Protein AF-A0A8K0JYJ4-F1 (afdb_monomer)

Mean predicted aligned error: 15.88 Å

Foldseek 3Di:
DDDPDCVVVVVVVVVVVVVVVVVVVVLVVVVVVLVVCVVVVHDHDPVNVVVVVVVVVVVVVVVVVVVVVVVVVVVVVVVCVV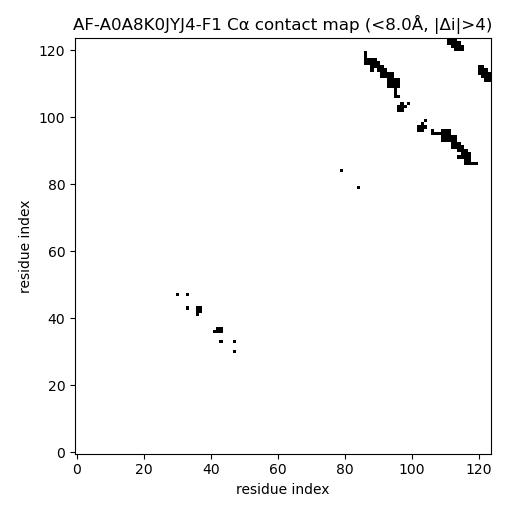DPPPWDWPDKDQDWDDPPPPHDPPTPDSPWMWIDTPVDIDID

Sequence (124 aa):
MPLITLGPEFELAGAVFNLSRYYLNRFKDVYRQATIDLMLGNPVSEDIFSQQERGAAATDEEDAAATAEHVKLLIEDCKKMLISDSDEVLGAWGLIDADPVTGDPEETEMDTILILARDSYYVA

Radius of gyration: 29.16 Å; Cα contacts (8 Å, |Δi|>4): 73; chains: 1; bounding box: 75×18×78 Å

Secondary structure (DSSP, 8-state):
------HHHHHHHHHHHHHHHHHHHHHHHHHHHHHHHHHTT----HHHHHHHHHHHHHHHHHHHHHHHHHHHHHHHHHHHHHS-TT--EEEEEEE----TTTS-TT-----EEEEEESS-EEE-

Solvent-accessible surface area (backbone atoms only — not comparable to full-atom values): 7395 Å² total; per-residue (Å²): 140,88,92,85,78,64,64,68,58,52,53,49,51,51,50,50,51,52,49,54,52,51,51,54,50,51,50,55,51,51,50,55,49,47,52,51,36,48,74,72,68,44,94,66,71,69,70,63,58,59,54,49,57,56,50,51,54,50,50,53,52,50,53,50,51,52,49,52,53,52,53,51,51,53,52,53,53,51,48,53,71,77,37,62,95,86,51,58,75,77,50,74,45,74,38,56,73,77,48,89,85,83,43,56,94,82,63,81,59,67,76,34,38,42,38,36,36,75,91,51,75,48,77,85

Organism: Ladona fulva (NCBI:txid123851)

pLDDT: mean 79.85, std 9.88, range [50.5, 94.06]

Structure (mmCIF, N/CA/C/O backbone):
data_AF-A0A8K0JYJ4-F1
#
_entry.id   AF-A0A8K0JYJ4-F1
#
loop_
_atom_site.group_PDB
_atom_site.id
_atom_site.type_symbol
_atom_site.label_atom_id
_atom_site.label_alt_id
_atom_site.label_comp_id
_atom_site.label_asym_id
_atom_site.label_entity_id
_atom_site.label_seq_id
_atom_site.pdbx_PDB_ins_code
_atom_site.Cartn_x
_atom_site.Cartn_y
_atom_site.Cartn_z
_atom_site.occupancy
_atom_site.B_iso_or_equiv
_atom_site.auth_seq_id
_atom_site.auth_comp_id
_atom_site.auth_asym_id
_atom_site.auth_atom_id
_atom_site.pdbx_PDB_model_num
ATOM 1 N N . MET A 1 1 ? -45.453 1.237 1.623 1.00 56.12 1 MET A N 1
ATOM 2 C CA . MET A 1 1 ? -45.129 1.390 3.059 1.00 56.12 1 MET A CA 1
ATOM 3 C C . MET A 1 1 ? -44.270 0.205 3.447 1.00 56.12 1 MET A C 1
ATOM 5 O O . MET A 1 1 ? -44.804 -0.897 3.402 1.00 56.12 1 MET A O 1
ATOM 9 N N . PRO A 1 2 ? -42.949 0.389 3.620 1.00 50.50 2 PRO A N 1
ATOM 10 C CA . PRO A 1 2 ? -42.414 0.738 4.950 1.00 50.50 2 PRO A CA 1
ATOM 11 C C . PRO A 1 2 ? -41.132 1.614 4.910 1.00 50.50 2 PRO A C 1
ATOM 13 O O . PRO A 1 2 ? -40.250 1.371 4.098 1.00 50.50 2 PRO A O 1
ATOM 16 N N . LEU A 1 3 ? -40.992 2.622 5.784 1.00 52.81 3 LEU A N 1
ATOM 17 C CA . LEU A 1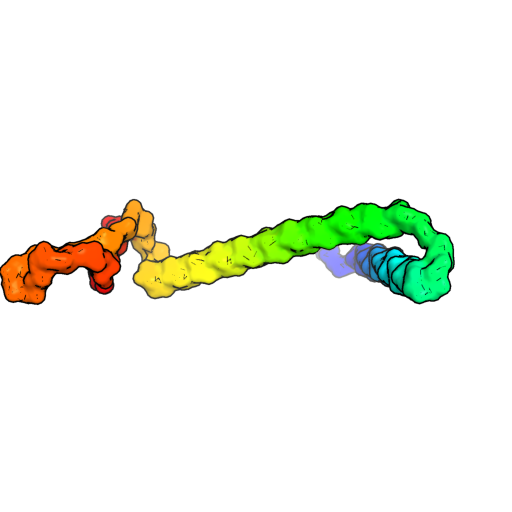 3 ? -39.701 3.321 5.976 1.00 52.81 3 LEU A CA 1
ATOM 18 C C . LEU A 1 3 ? -39.547 3.989 7.359 1.00 52.81 3 LEU A C 1
ATOM 20 O O . LEU A 1 3 ? -38.918 5.036 7.470 1.00 52.81 3 LEU A O 1
ATOM 24 N N . ILE A 1 4 ? -40.157 3.453 8.421 1.00 65.50 4 ILE A N 1
ATOM 25 C CA . ILE A 1 4 ? -40.077 4.083 9.753 1.00 65.50 4 ILE A CA 1
ATOM 26 C C . ILE A 1 4 ? -39.965 3.017 10.848 1.00 65.50 4 ILE A C 1
ATOM 28 O O . ILE A 1 4 ? -40.933 2.771 11.555 1.00 65.50 4 ILE A O 1
ATOM 32 N N . THR A 1 5 ? -38.801 2.375 10.994 1.00 58.16 5 THR A N 1
ATOM 33 C CA . THR A 1 5 ? -38.461 1.603 12.214 1.00 58.16 5 THR A CA 1
ATOM 34 C C . THR A 1 5 ? -36.958 1.594 12.561 1.00 58.16 5 THR A C 1
ATOM 36 O O . THR A 1 5 ? -36.542 0.756 13.349 1.00 58.16 5 THR A O 1
ATOM 39 N N . LEU A 1 6 ? -36.123 2.501 12.023 1.00 62.56 6 LEU A N 1
ATOM 40 C CA . LEU A 1 6 ? -34.661 2.497 12.276 1.00 62.56 6 LEU A CA 1
ATOM 41 C C . LEU A 1 6 ? -34.218 3.282 13.535 1.00 62.56 6 LEU A C 1
ATOM 43 O O . LEU A 1 6 ? -33.036 3.345 13.854 1.00 62.56 6 LEU A O 1
ATOM 47 N N . GLY A 1 7 ? -35.160 3.901 14.255 1.00 74.12 7 GLY A N 1
ATOM 48 C CA . GLY A 1 7 ? -34.898 4.662 15.487 1.00 74.12 7 GLY A CA 1
ATOM 49 C C . GLY A 1 7 ? -34.189 3.873 16.603 1.00 74.12 7 GLY A C 1
ATOM 50 O O . GLY A 1 7 ? -33.148 4.333 17.072 1.00 74.12 7 GLY A O 1
ATOM 51 N N . PRO A 1 8 ? -34.680 2.683 17.010 1.00 78.81 8 PRO A N 1
ATOM 52 C CA . PRO A 1 8 ? -34.049 1.915 18.088 1.00 78.81 8 PRO A CA 1
ATOM 53 C C . PRO A 1 8 ? -32.647 1.404 17.725 1.00 78.81 8 PRO A C 1
ATOM 55 O O . PRO A 1 8 ? -31.799 1.267 18.601 1.00 78.81 8 PRO A O 1
ATOM 58 N N . GLU A 1 9 ? -32.371 1.163 16.441 1.00 79.50 9 GLU A N 1
ATOM 59 C CA . GLU A 1 9 ? -31.041 0.752 15.975 1.00 79.50 9 GLU A CA 1
ATOM 60 C C . GLU A 1 9 ? -30.021 1.890 16.097 1.00 79.50 9 GLU A C 1
ATOM 62 O O . GLU A 1 9 ? -28.876 1.655 16.479 1.00 79.50 9 GLU A O 1
ATOM 67 N N . PHE A 1 10 ? -30.440 3.134 15.844 1.00 80.75 10 PHE A N 1
ATOM 68 C CA . PHE A 1 10 ? -29.579 4.306 15.997 1.00 80.75 10 PHE A CA 1
ATOM 69 C C . PHE A 1 10 ? -29.273 4.614 17.470 1.00 80.75 10 PHE A C 1
ATOM 71 O O . PHE A 1 10 ? -28.138 4.947 17.812 1.00 80.75 10 PHE A O 1
ATOM 78 N N . GLU A 1 11 ? -30.254 4.450 18.362 1.00 83.00 11 GLU A N 1
ATOM 79 C CA . GLU A 1 11 ? -30.037 4.575 19.809 1.00 83.00 11 GLU A CA 1
ATOM 80 C C . GLU A 1 11 ? -29.105 3.482 20.341 1.00 83.00 11 GLU A C 1
ATOM 82 O O . GLU A 1 11 ? -28.188 3.779 21.111 1.00 83.00 11 GLU A O 1
ATOM 87 N N . LEU A 1 12 ? -29.279 2.237 19.884 1.00 87.50 12 LEU A N 1
ATOM 88 C CA . LEU A 1 12 ? -28.377 1.134 20.210 1.00 87.50 12 LEU A CA 1
ATOM 89 C C . LEU A 1 12 ? -26.954 1.430 19.716 1.00 87.50 12 LEU A C 1
ATOM 91 O O . LEU A 1 12 ? -26.004 1.304 20.485 1.00 87.50 12 LEU A O 1
ATOM 95 N N . ALA A 1 13 ? -26.799 1.874 18.466 1.00 86.50 13 ALA A N 1
ATOM 96 C CA . ALA A 1 13 ? -25.504 2.244 17.899 1.00 86.50 13 ALA A CA 1
ATOM 97 C C . ALA A 1 13 ? -24.836 3.381 18.689 1.00 86.50 13 ALA A C 1
ATOM 99 O O . ALA A 1 13 ? -23.645 3.306 18.996 1.00 86.50 13 ALA A O 1
ATOM 100 N N . GLY A 1 14 ? -25.602 4.398 19.091 1.00 88.75 14 GLY A N 1
ATOM 101 C CA . GLY A 1 14 ? -25.124 5.481 19.949 1.00 88.75 14 GLY A CA 1
ATOM 102 C C . GLY A 1 14 ? -24.689 4.991 21.332 1.00 88.75 14 GLY A C 1
ATOM 103 O O . GLY A 1 14 ? -23.639 5.402 21.833 1.00 88.75 14 GLY A O 1
ATOM 104 N N . ALA A 1 15 ? -25.452 4.089 21.948 1.00 89.88 15 ALA A N 1
ATOM 105 C CA . ALA A 1 15 ? -25.108 3.498 23.239 1.00 89.88 15 ALA A CA 1
ATOM 106 C C . ALA A 1 15 ? -23.829 2.653 23.154 1.00 89.88 15 ALA A C 1
ATOM 108 O O . ALA A 1 15 ? -22.936 2.810 23.988 1.00 89.88 15 ALA A O 1
ATOM 109 N N . VAL A 1 16 ? -23.704 1.820 22.117 1.00 90.25 16 VAL A N 1
ATOM 110 C CA . VAL A 1 16 ? -22.504 1.014 21.851 1.00 90.25 16 VAL A CA 1
ATOM 111 C C . VAL A 1 16 ? -21.295 1.918 21.637 1.00 90.25 16 VAL A C 1
ATOM 113 O O . VAL A 1 16 ? -20.279 1.728 22.296 1.00 90.25 16 VAL A O 1
ATOM 116 N N . PHE A 1 17 ? -21.413 2.956 20.808 1.00 90.38 17 PHE A N 1
ATOM 117 C CA . PHE A 1 17 ? -20.323 3.901 20.560 1.00 90.38 17 PHE A CA 1
ATOM 118 C C . PHE A 1 17 ? -19.831 4.579 21.847 1.00 90.38 17 PHE A C 1
ATOM 120 O O . PHE A 1 17 ? -18.627 4.628 22.114 1.00 90.38 17 PHE A O 1
ATOM 127 N N . ASN A 1 18 ? -20.756 5.077 22.672 1.00 90.25 18 ASN A N 1
ATOM 128 C CA . ASN A 1 18 ? -20.408 5.719 23.939 1.00 90.25 18 ASN A CA 1
ATOM 129 C C . ASN A 1 18 ? -19.779 4.733 24.927 1.00 90.25 18 ASN A C 1
ATOM 131 O O . ASN A 1 18 ? -18.804 5.084 25.592 1.00 90.25 18 ASN A O 1
ATOM 135 N N . LEU A 1 19 ? -20.290 3.502 24.998 1.00 90.31 19 LEU A N 1
ATOM 136 C CA . LEU A 1 19 ? -19.742 2.457 25.855 1.00 90.31 19 LEU A CA 1
ATOM 137 C C . LEU A 1 19 ? -18.325 2.068 25.422 1.00 90.31 19 LEU A C 1
ATOM 139 O O . LEU A 1 19 ? -17.418 2.055 26.255 1.00 90.31 19 LEU A O 1
ATOM 143 N N . SER A 1 20 ? -18.111 1.831 24.127 1.00 87.50 20 SER A N 1
ATOM 144 C CA . SER A 1 20 ? -16.796 1.530 23.554 1.00 87.50 20 SER A CA 1
ATOM 145 C C . SER A 1 20 ? -15.800 2.654 23.829 1.00 87.50 20 SER A C 1
ATOM 147 O O . SER A 1 20 ? -14.686 2.401 24.288 1.00 87.50 20 SER A O 1
ATOM 149 N N . ARG A 1 21 ? -16.208 3.913 23.625 1.00 86.81 21 ARG A N 1
ATOM 150 C CA . ARG A 1 21 ? -15.363 5.083 23.891 1.00 86.81 21 ARG A CA 1
ATOM 151 C C . ARG A 1 21 ? -15.045 5.241 25.378 1.00 86.81 21 ARG A C 1
ATOM 153 O O . ARG A 1 21 ? -13.898 5.517 25.723 1.00 86.81 21 ARG A O 1
ATOM 160 N N . TYR A 1 22 ? -16.035 5.076 26.255 1.00 89.94 22 TYR A N 1
ATOM 161 C CA . TYR A 1 22 ? -15.844 5.136 27.705 1.00 89.94 22 TYR A CA 1
ATOM 162 C C . TYR A 1 22 ? -14.858 4.068 28.177 1.00 89.94 22 TYR A C 1
ATOM 164 O O . TYR A 1 22 ? -13.913 4.380 28.902 1.00 89.94 22 TYR A O 1
ATOM 172 N N . TYR A 1 23 ? -15.046 2.830 27.717 1.00 86.12 23 TYR A N 1
ATOM 173 C CA . TYR A 1 23 ? -14.179 1.709 28.054 1.00 86.12 23 TYR A CA 1
ATOM 174 C C . TYR A 1 23 ? -12.747 1.995 27.598 1.00 86.12 23 TYR A C 1
ATOM 176 O O . TYR A 1 23 ? -11.842 2.013 28.425 1.00 86.12 23 TYR A O 1
ATOM 184 N N . LEU A 1 24 ? -12.546 2.357 26.326 1.00 85.50 24 LEU A N 1
ATOM 185 C CA . LEU A 1 24 ? -11.223 2.661 25.774 1.00 85.50 24 LEU A CA 1
ATOM 186 C C . LEU A 1 24 ? -10.507 3.792 26.529 1.00 85.50 24 LEU A C 1
ATOM 188 O O . LEU A 1 24 ? -9.321 3.680 26.837 1.00 85.50 24 LEU A O 1
ATOM 192 N N . ASN A 1 25 ? -11.221 4.871 26.858 1.00 84.69 25 ASN A N 1
ATOM 193 C CA . ASN A 1 25 ? -10.654 5.975 27.634 1.00 84.69 25 ASN A CA 1
ATOM 194 C C . ASN A 1 25 ? -10.263 5.532 29.048 1.00 84.69 25 ASN A C 1
ATOM 196 O O . ASN A 1 25 ? -9.199 5.907 29.532 1.00 84.69 25 ASN A O 1
ATOM 200 N N . ARG A 1 26 ? -11.075 4.680 29.685 1.00 86.50 26 ARG A N 1
ATOM 201 C CA . ARG A 1 26 ? -10.767 4.122 31.004 1.00 86.50 26 ARG A CA 1
ATOM 202 C C . ARG A 1 26 ? -9.475 3.309 30.990 1.00 86.50 26 ARG A C 1
ATOM 204 O O . ARG A 1 26 ? -8.691 3.458 31.921 1.00 86.50 26 ARG A O 1
ATOM 211 N N . PHE A 1 27 ? -9.229 2.505 29.953 1.00 81.50 27 PHE A N 1
ATOM 212 C CA . PHE A 1 27 ? -7.937 1.823 29.799 1.00 81.50 27 PHE A CA 1
ATOM 213 C C . PHE A 1 27 ? -6.803 2.831 29.726 1.00 81.50 27 PHE A C 1
ATOM 215 O O . PHE A 1 27 ? -5.898 2.778 30.553 1.00 81.50 27 PHE A O 1
ATOM 222 N N . LYS A 1 28 ? -6.880 3.788 28.795 1.00 84.06 28 LYS A N 1
ATOM 223 C CA . LYS A 1 28 ? -5.840 4.811 28.597 1.00 84.06 28 LYS A CA 1
ATOM 224 C C . LYS A 1 28 ? -5.498 5.565 29.887 1.00 84.06 28 LYS A C 1
ATOM 226 O O . LYS A 1 28 ? -4.322 5.797 30.159 1.00 84.06 28 LYS A O 1
ATOM 231 N N . ASP A 1 29 ? -6.496 5.896 30.702 1.00 86.44 29 ASP A N 1
ATOM 232 C CA . ASP A 1 29 ? -6.283 6.564 31.988 1.00 86.44 29 ASP A CA 1
ATOM 233 C C . ASP A 1 29 ? -5.572 5.677 33.017 1.00 86.44 29 ASP A C 1
ATOM 235 O O . ASP A 1 29 ? -4.687 6.163 33.723 1.00 86.44 29 ASP A O 1
ATOM 239 N N . VAL A 1 30 ? -5.919 4.386 33.093 1.00 85.62 30 VAL A N 1
ATOM 240 C CA . VAL A 1 30 ? -5.233 3.419 33.969 1.00 85.62 30 VAL A CA 1
ATOM 241 C C . VAL A 1 30 ? -3.759 3.304 33.585 1.00 85.62 30 VAL A C 1
ATOM 243 O O . VAL A 1 30 ? -2.904 3.349 34.465 1.00 85.62 30 VAL A O 1
ATOM 246 N N . TYR A 1 31 ? -3.453 3.245 32.287 1.00 83.56 31 TYR A N 1
ATOM 247 C CA . TYR A 1 31 ? -2.072 3.232 31.796 1.00 83.56 31 TYR A CA 1
ATOM 248 C C . TYR A 1 31 ? -1.317 4.501 32.163 1.00 83.56 31 TYR A C 1
ATOM 250 O O . TYR A 1 31 ? -0.227 4.430 32.722 1.00 83.56 31 TYR A O 1
ATOM 258 N N . ARG A 1 32 ? -1.912 5.671 31.910 1.00 87.06 32 ARG A N 1
ATOM 259 C CA . ARG A 1 32 ? -1.298 6.959 32.250 1.00 87.06 32 ARG A CA 1
ATOM 260 C C . ARG A 1 32 ? -0.964 7.037 33.739 1.00 87.06 32 ARG A C 1
ATOM 262 O O . ARG A 1 32 ? 0.107 7.517 34.100 1.00 87.06 32 ARG A O 1
ATOM 269 N N . GLN A 1 33 ? -1.867 6.555 34.590 1.00 87.62 33 GLN A N 1
ATOM 270 C CA . GLN A 1 33 ? -1.653 6.515 36.031 1.00 87.62 33 GLN A CA 1
ATOM 271 C C . GLN A 1 33 ? -0.551 5.519 36.418 1.00 87.62 33 GLN A C 1
ATOM 273 O O . GLN A 1 33 ? 0.335 5.880 37.184 1.00 87.62 33 GLN A O 1
ATOM 278 N N . ALA A 1 34 ? -0.542 4.324 35.822 1.00 86.44 34 ALA A N 1
ATOM 279 C CA . ALA A 1 34 ? 0.503 3.323 36.030 1.00 86.44 34 ALA A CA 1
ATOM 280 C C . ALA A 1 34 ? 1.896 3.844 35.632 1.00 86.44 34 ALA A C 1
ATOM 282 O O . ALA A 1 34 ? 2.870 3.614 36.343 1.00 86.44 34 ALA A O 1
ATOM 283 N N . THR A 1 35 ? 2.003 4.605 34.539 1.00 86.44 35 THR A N 1
ATOM 284 C CA . THR A 1 35 ? 3.260 5.257 34.143 1.00 86.44 35 THR A CA 1
ATOM 285 C C . THR A 1 35 ? 3.707 6.303 35.164 1.00 86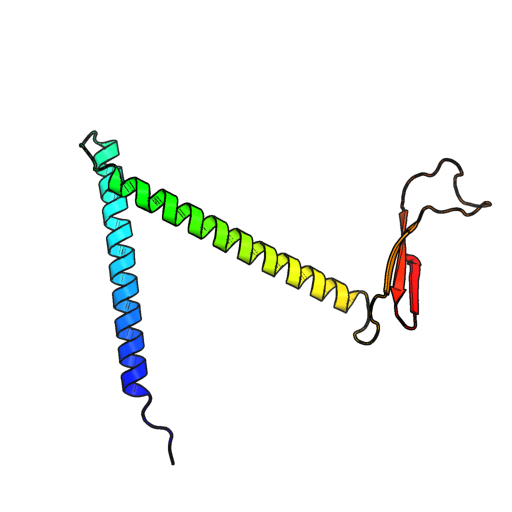.44 35 THR A C 1
ATOM 287 O O . THR A 1 35 ? 4.893 6.382 35.474 1.00 86.44 35 THR A O 1
ATOM 290 N N . ILE A 1 36 ? 2.783 7.100 35.709 1.00 89.56 36 ILE A N 1
ATOM 291 C CA . ILE A 1 36 ? 3.098 8.084 36.757 1.00 89.56 36 ILE A CA 1
ATOM 292 C C . ILE A 1 36 ? 3.591 7.376 38.020 1.00 89.56 36 ILE A C 1
ATOM 294 O O . ILE A 1 36 ? 4.610 7.768 38.581 1.00 89.56 36 ILE A O 1
ATOM 298 N N . ASP A 1 37 ? 2.900 6.320 38.439 1.00 90.06 37 ASP A N 1
ATOM 299 C CA . ASP A 1 37 ? 3.272 5.536 39.613 1.00 90.06 37 ASP A CA 1
ATOM 300 C C .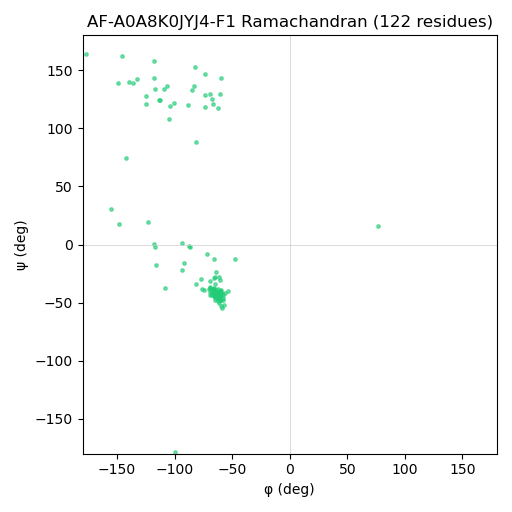 ASP A 1 37 ? 4.660 4.901 39.441 1.00 90.06 37 ASP A C 1
ATOM 302 O O . ASP A 1 37 ? 5.490 5.006 40.344 1.00 90.06 37 ASP A O 1
ATOM 306 N N . LEU A 1 38 ? 4.968 4.371 38.253 1.00 86.69 38 LEU A N 1
ATOM 307 C CA . LEU A 1 38 ? 6.302 3.871 37.913 1.00 86.69 38 LEU A CA 1
ATOM 308 C C . LEU A 1 38 ? 7.374 4.972 38.005 1.00 86.69 38 LEU A C 1
ATOM 310 O O . LEU A 1 38 ? 8.430 4.755 38.597 1.00 86.69 38 LEU A O 1
ATOM 314 N N . MET A 1 39 ? 7.099 6.167 37.469 1.00 88.44 39 MET A N 1
ATOM 315 C CA . MET A 1 39 ? 8.019 7.315 37.527 1.00 88.44 39 MET A CA 1
ATOM 316 C C . MET A 1 39 ? 8.260 7.823 38.955 1.00 88.44 39 MET A C 1
ATOM 318 O O . MET A 1 39 ? 9.319 8.380 39.243 1.00 88.44 39 MET A O 1
ATOM 322 N N . LEU A 1 40 ? 7.295 7.634 39.855 1.00 92.25 40 LEU A N 1
ATOM 323 C CA . LEU A 1 40 ? 7.408 7.976 41.274 1.00 92.25 40 LEU A CA 1
ATOM 324 C C . LEU A 1 40 ? 8.047 6.854 42.113 1.00 92.25 40 LEU A C 1
ATOM 326 O O . LEU A 1 40 ? 8.248 7.038 43.312 1.00 92.25 40 LEU A O 1
ATOM 330 N N . GLY A 1 41 ? 8.383 5.713 41.501 1.00 87.38 41 GLY A N 1
ATOM 331 C CA . GLY A 1 41 ? 8.957 4.550 42.183 1.00 87.38 41 GLY A CA 1
ATOM 332 C C . GLY A 1 41 ? 7.939 3.728 42.979 1.00 87.38 41 GLY A C 1
ATOM 333 O O . GLY A 1 41 ? 8.335 2.923 43.824 1.00 87.38 41 GLY A O 1
ATOM 334 N N . ASN A 1 42 ? 6.640 3.917 42.734 1.00 87.56 42 ASN A N 1
ATOM 335 C CA . ASN A 1 42 ? 5.592 3.088 43.319 1.00 87.56 42 ASN A CA 1
ATOM 336 C C . ASN A 1 42 ? 5.579 1.703 42.641 1.00 87.56 42 ASN A C 1
ATOM 338 O O . ASN A 1 42 ? 5.843 1.600 41.441 1.00 87.56 42 ASN A O 1
ATOM 342 N N . PRO A 1 43 ? 5.249 0.625 43.373 1.00 82.88 43 PRO A N 1
ATOM 343 C CA . PRO A 1 43 ? 5.118 -0.700 42.779 1.00 82.88 43 PRO A CA 1
ATOM 344 C C . PRO A 1 43 ? 3.908 -0.745 41.835 1.00 82.88 43 PRO A C 1
ATOM 346 O O . PRO A 1 43 ? 2.784 -0.446 42.240 1.00 82.88 43 PRO A O 1
ATOM 349 N N . VAL A 1 44 ? 4.133 -1.151 40.585 1.00 85.06 44 VAL A N 1
ATOM 350 C CA . VAL A 1 44 ? 3.101 -1.304 39.546 1.00 85.06 44 VAL A CA 1
ATOM 351 C C . VAL A 1 44 ? 3.039 -2.771 39.118 1.00 85.06 44 VAL A C 1
ATOM 353 O O . VAL A 1 44 ? 4.061 -3.449 39.072 1.00 85.06 44 VAL A O 1
ATOM 356 N N . SER A 1 45 ? 1.838 -3.276 38.825 1.00 81.19 45 SER A N 1
ATOM 357 C CA . SER A 1 45 ? 1.651 -4.638 38.309 1.00 81.19 45 SER A CA 1
ATOM 358 C C . SER A 1 45 ? 2.200 -4.762 36.880 1.00 81.19 45 SER A C 1
ATOM 360 O O . SER A 1 45 ? 1.843 -3.970 36.006 1.00 81.19 45 SER A O 1
ATOM 362 N N . GLU A 1 46 ? 3.036 -5.777 36.638 1.00 73.38 46 GLU A N 1
ATOM 363 C CA . GLU A 1 46 ? 3.618 -6.075 35.317 1.00 73.38 46 GLU A CA 1
ATOM 364 C C . GLU A 1 46 ? 2.559 -6.462 34.267 1.00 73.38 46 GLU A C 1
ATOM 366 O O . GLU A 1 46 ? 2.757 -6.240 33.071 1.00 73.38 46 GLU A O 1
ATOM 371 N N . ASP A 1 47 ? 1.391 -6.950 34.703 1.00 75.38 47 ASP A N 1
ATOM 372 C CA . ASP A 1 47 ? 0.291 -7.344 33.815 1.00 75.38 47 ASP A CA 1
ATOM 373 C C . ASP A 1 47 ? -0.238 -6.168 32.981 1.00 75.38 47 ASP A C 1
ATOM 375 O O . ASP A 1 47 ? -0.712 -6.371 31.861 1.00 75.38 47 ASP A O 1
ATOM 379 N N . ILE A 1 48 ? -0.123 -4.937 33.494 1.00 75.69 48 ILE A N 1
ATOM 380 C CA . ILE A 1 48 ? -0.544 -3.720 32.791 1.00 75.69 48 ILE A CA 1
ATOM 381 C C . ILE A 1 48 ? 0.274 -3.574 31.502 1.00 75.69 48 ILE A C 1
ATOM 383 O O . ILE A 1 48 ? -0.291 -3.465 30.421 1.00 75.69 48 ILE A O 1
ATOM 387 N N . PHE A 1 49 ? 1.599 -3.679 31.571 1.00 69.69 49 PHE A N 1
ATOM 388 C CA . PHE A 1 49 ? 2.472 -3.469 30.411 1.00 69.69 49 PHE A CA 1
ATOM 389 C C . PHE A 1 49 ? 2.343 -4.574 29.350 1.00 69.69 49 PHE A C 1
ATOM 391 O O . PHE A 1 49 ? 2.405 -4.290 28.155 1.00 69.69 49 PHE A O 1
ATOM 398 N N . SER A 1 50 ? 2.046 -5.810 29.765 1.00 69.62 50 SER A N 1
ATOM 399 C CA . SER 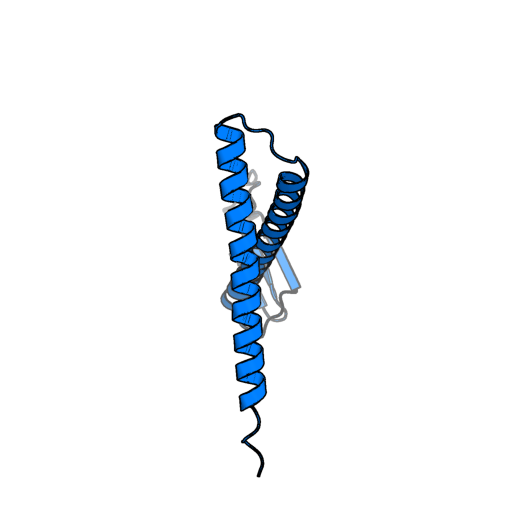A 1 50 ? 1.855 -6.947 28.849 1.00 69.62 50 SER A CA 1
ATOM 400 C C . SER A 1 50 ? 0.699 -6.761 27.850 1.00 69.62 50 SER A C 1
ATOM 402 O O . SER A 1 50 ? 0.741 -7.262 26.724 1.00 69.62 50 SER A O 1
ATOM 404 N N . GLN A 1 51 ? -0.345 -6.018 28.231 1.00 65.94 51 GLN A N 1
ATOM 405 C CA . GLN A 1 51 ? -1.466 -5.701 27.343 1.00 65.94 51 GLN A CA 1
ATOM 406 C C . GLN A 1 51 ? -1.119 -4.601 26.334 1.00 65.94 51 GLN A C 1
ATOM 408 O O . GLN A 1 51 ? -1.652 -4.611 25.224 1.00 65.94 51 GLN A O 1
ATOM 413 N N . GLN A 1 52 ? -0.215 -3.681 26.685 1.00 66.62 52 GLN A N 1
ATOM 414 C CA . GLN A 1 52 ? 0.243 -2.628 25.781 1.00 66.62 52 GLN A CA 1
ATOM 415 C C . GLN A 1 52 ? 1.089 -3.196 24.644 1.00 66.62 52 GLN A C 1
ATOM 417 O O . GLN A 1 52 ? 0.872 -2.817 23.499 1.00 66.62 52 GLN A O 1
ATOM 422 N N . GLU A 1 53 ? 2.002 -4.125 24.931 1.00 63.69 53 GLU A N 1
ATOM 423 C CA . GLU A 1 53 ? 2.811 -4.773 23.889 1.00 63.69 53 GLU A CA 1
ATOM 424 C C . GLU A 1 53 ? 1.934 -5.517 22.875 1.00 63.69 53 GLU A C 1
ATOM 426 O O . GLU A 1 53 ? 2.151 -5.415 21.670 1.00 63.69 53 GLU A O 1
ATOM 431 N N . ARG A 1 54 ? 0.879 -6.194 23.346 1.00 64.75 54 ARG A N 1
ATOM 432 C CA . ARG A 1 54 ? -0.098 -6.852 22.462 1.00 64.75 54 ARG A CA 1
ATOM 433 C C . ARG A 1 54 ? -0.903 -5.859 21.627 1.00 64.75 54 ARG A C 1
ATOM 435 O O . ARG A 1 54 ? -1.196 -6.145 20.473 1.00 64.75 54 ARG A O 1
ATOM 442 N N . GLY A 1 55 ? -1.272 -4.716 22.205 1.00 63.00 55 GLY A N 1
ATOM 443 C CA . GLY A 1 55 ? -1.980 -3.653 21.491 1.00 63.00 55 GLY A CA 1
ATOM 444 C C . GLY A 1 55 ? -1.106 -2.951 20.452 1.00 63.00 55 GLY A C 1
ATOM 445 O O . GLY A 1 55 ? -1.579 -2.692 19.355 1.00 63.00 55 GLY A O 1
ATOM 446 N N . ALA A 1 56 ? 0.163 -2.692 20.775 1.00 62.16 56 ALA A N 1
ATOM 447 C CA . ALA A 1 56 ? 1.128 -2.070 19.870 1.00 62.16 56 ALA A CA 1
ATOM 448 C C . ALA A 1 56 ? 1.470 -2.983 18.680 1.00 62.16 56 ALA A C 1
ATOM 450 O O . ALA A 1 56 ? 1.486 -2.530 17.541 1.00 62.16 56 ALA A O 1
ATOM 451 N N . ALA A 1 57 ? 1.646 -4.286 18.922 1.00 61.41 57 ALA A N 1
ATOM 452 C CA . ALA A 1 57 ? 1.845 -5.255 17.845 1.00 61.41 57 ALA A CA 1
ATOM 453 C C . ALA A 1 57 ? 0.632 -5.329 16.897 1.00 61.41 57 ALA A C 1
ATOM 455 O O . ALA A 1 57 ? 0.803 -5.419 15.686 1.00 61.41 57 ALA A O 1
ATOM 456 N N . ALA A 1 58 ? -0.590 -5.238 17.435 1.00 63.25 58 ALA A N 1
ATOM 457 C CA . ALA A 1 58 ? -1.805 -5.210 16.622 1.00 63.25 58 ALA A CA 1
ATOM 458 C C . ALA A 1 58 ? -1.926 -3.923 15.786 1.00 63.25 58 ALA A C 1
ATOM 460 O O . ALA A 1 58 ? -2.348 -3.988 14.635 1.00 63.25 58 ALA A O 1
ATOM 461 N N . THR A 1 59 ? -1.529 -2.765 16.328 1.00 68.44 59 THR A N 1
ATOM 462 C CA . THR A 1 59 ? -1.528 -1.507 15.563 1.00 68.44 59 THR A CA 1
ATOM 463 C C . THR A 1 59 ? -0.466 -1.492 14.469 1.00 68.44 59 THR A C 1
ATOM 465 O O . THR A 1 59 ? -0.743 -1.013 13.377 1.00 68.44 59 THR A O 1
ATOM 468 N N . ASP A 1 60 ? 0.712 -2.067 14.720 1.00 68.81 60 ASP A N 1
ATOM 469 C CA . ASP A 1 60 ? 1.773 -2.158 13.712 1.00 68.81 60 ASP A CA 1
ATOM 470 C C . ASP A 1 60 ? 1.361 -3.068 12.538 1.00 68.81 60 ASP A C 1
ATOM 472 O O . ASP A 1 60 ? 1.658 -2.770 11.379 1.00 68.81 60 ASP A O 1
ATOM 476 N N . GLU A 1 61 ? 0.641 -4.163 12.814 1.00 70.12 61 GLU A N 1
ATOM 477 C CA . GLU A 1 61 ? 0.074 -5.035 11.775 1.00 70.12 61 GLU A CA 1
ATOM 478 C C . GLU A 1 61 ? -1.025 -4.336 10.958 1.00 70.12 61 GLU A C 1
ATOM 480 O O . GLU A 1 61 ? -1.048 -4.463 9.729 1.00 70.12 61 GLU A O 1
ATOM 485 N N . GLU A 1 62 ? -1.911 -3.573 11.606 1.00 71.56 62 GLU A N 1
ATOM 486 C CA . GLU A 1 62 ? -2.945 -2.781 10.923 1.00 71.56 62 GLU A CA 1
ATOM 487 C C . GLU A 1 62 ? -2.333 -1.678 10.043 1.00 71.56 62 GLU A C 1
ATOM 489 O O . GLU A 1 62 ? -2.746 -1.512 8.891 1.00 71.56 62 GLU A O 1
ATOM 494 N N . ASP A 1 63 ? -1.305 -0.979 10.526 1.00 75.62 63 ASP A N 1
ATOM 495 C CA . ASP A 1 63 ? -0.596 0.057 9.768 1.00 75.62 63 ASP A CA 1
ATOM 496 C C . ASP A 1 63 ? 0.169 -0.534 8.571 1.00 75.62 63 ASP A C 1
ATOM 498 O O . ASP A 1 63 ? 0.170 0.037 7.470 1.00 75.62 63 ASP A O 1
ATOM 502 N N . ALA A 1 64 ? 0.778 -1.712 8.736 1.00 80.00 64 ALA A N 1
ATOM 503 C CA . ALA A 1 64 ? 1.421 -2.437 7.642 1.00 80.00 64 ALA A CA 1
ATOM 504 C C . ALA A 1 64 ? 0.405 -2.870 6.573 1.00 80.00 64 ALA A C 1
ATOM 506 O O . ALA A 1 64 ? 0.662 -2.714 5.374 1.00 80.00 64 ALA A O 1
ATOM 507 N N . ALA A 1 65 ? -0.765 -3.365 6.988 1.00 82.38 65 ALA A N 1
ATOM 508 C CA . ALA A 1 65 ? -1.846 -3.733 6.078 1.00 82.38 65 ALA A CA 1
ATOM 509 C C . ALA A 1 65 ? -2.386 -2.514 5.312 1.00 82.38 65 ALA A C 1
ATOM 511 O O . ALA A 1 65 ? -2.504 -2.565 4.085 1.00 82.38 65 ALA A O 1
ATOM 512 N N . ALA A 1 66 ? -2.628 -1.395 6.000 1.00 82.00 66 ALA A N 1
ATOM 513 C CA . ALA A 1 66 ? -3.067 -0.146 5.378 1.00 82.00 66 ALA A CA 1
ATOM 514 C C . ALA A 1 66 ? -2.039 0.383 4.363 1.00 82.00 66 ALA A C 1
ATOM 516 O O . ALA A 1 66 ? -2.396 0.833 3.271 1.00 82.00 66 ALA A O 1
ATOM 517 N N . THR A 1 67 ? -0.748 0.271 4.684 1.00 83.81 67 THR A N 1
ATOM 518 C CA . THR A 1 67 ? 0.339 0.643 3.769 1.00 83.81 67 THR A CA 1
ATOM 519 C C . THR A 1 67 ? 0.347 -0.243 2.522 1.00 83.81 67 THR A C 1
ATOM 521 O O . THR A 1 67 ? 0.471 0.262 1.405 1.00 83.81 67 THR A O 1
ATOM 524 N N . ALA A 1 68 ? 0.167 -1.557 2.682 1.00 88.75 68 ALA A N 1
ATOM 525 C CA . ALA A 1 68 ? 0.107 -2.494 1.562 1.00 88.75 68 ALA A CA 1
ATOM 526 C C . ALA A 1 68 ? -1.089 -2.219 0.633 1.00 88.75 68 ALA A C 1
ATOM 528 O O . ALA A 1 68 ? -0.939 -2.252 -0.592 1.00 88.75 68 ALA A O 1
ATOM 529 N N . GLU A 1 69 ? -2.259 -1.894 1.189 1.00 88.44 69 GLU A N 1
ATOM 530 C CA . GLU A 1 69 ? -3.420 -1.480 0.394 1.00 88.44 69 GLU A CA 1
ATOM 531 C C . GLU A 1 69 ? -3.159 -0.179 -0.366 1.00 88.44 69 GLU A C 1
ATOM 533 O O . GLU A 1 69 ? -3.477 -0.084 -1.554 1.00 88.44 69 GLU A O 1
ATOM 538 N N . HIS A 1 70 ? -2.520 0.799 0.277 1.00 89.88 70 HIS A N 1
ATOM 539 C CA . HIS A 1 70 ? -2.175 2.061 -0.369 1.00 89.88 70 HIS A CA 1
ATOM 540 C C . HIS A 1 70 ? -1.223 1.859 -1.557 1.00 89.88 70 HIS A C 1
ATOM 542 O O . HIS A 1 70 ? -1.464 2.387 -2.644 1.00 89.88 70 HIS A O 1
ATOM 548 N N . VAL A 1 71 ? -0.186 1.032 -1.385 1.00 94.06 71 VAL A N 1
ATOM 549 C CA . VAL A 1 71 ? 0.746 0.671 -2.466 1.00 94.06 71 VAL A CA 1
ATOM 550 C C . VAL A 1 71 ? 0.014 -0.033 -3.609 1.00 94.06 71 VAL A C 1
ATOM 552 O O . VAL A 1 71 ? 0.246 0.285 -4.775 1.00 94.06 71 VAL A O 1
ATOM 555 N N . LYS A 1 72 ? -0.907 -0.951 -3.303 1.00 90.62 72 LYS A N 1
ATOM 556 C CA . LYS A 1 72 ? -1.694 -1.656 -4.322 1.00 90.62 72 LYS A CA 1
ATOM 557 C C . LYS A 1 72 ? -2.542 -0.697 -5.163 1.00 90.62 72 LYS A C 1
ATOM 559 O O . LYS A 1 72 ? -2.573 -0.842 -6.383 1.00 90.62 72 LYS A O 1
ATOM 564 N N . LEU A 1 73 ? -3.205 0.272 -4.532 1.00 91.31 73 LEU A N 1
ATOM 565 C CA . LEU A 1 73 ? -4.019 1.268 -5.236 1.00 91.31 73 LEU A CA 1
ATOM 566 C C . LEU A 1 73 ? -3.166 2.152 -6.151 1.00 91.31 73 LEU A C 1
ATOM 568 O O . LEU A 1 73 ? -3.523 2.343 -7.309 1.00 91.31 73 LEU A O 1
ATOM 572 N N . LEU A 1 74 ? -2.004 2.608 -5.673 1.00 92.06 74 LEU A N 1
ATOM 573 C CA . LEU A 1 74 ? -1.059 3.372 -6.494 1.00 92.06 74 LEU A CA 1
ATOM 574 C C . LEU A 1 74 ? -0.607 2.586 -7.731 1.00 92.06 74 LEU A C 1
ATOM 576 O O . LEU A 1 74 ? -0.538 3.144 -8.824 1.00 92.06 74 LEU A O 1
ATOM 580 N N . ILE A 1 75 ? -0.327 1.289 -7.578 1.00 88.44 75 ILE A N 1
ATOM 581 C CA . ILE A 1 75 ? 0.042 0.420 -8.703 1.00 88.44 75 ILE A CA 1
ATOM 582 C C . ILE A 1 75 ? -1.114 0.304 -9.704 1.00 88.44 75 ILE A C 1
ATOM 584 O O . ILE A 1 75 ? -0.880 0.409 -10.909 1.00 88.44 75 ILE A O 1
ATOM 588 N N . GLU A 1 76 ? -2.350 0.103 -9.240 1.00 86.25 76 GLU A N 1
ATOM 589 C CA . GLU A 1 76 ? -3.512 0.038 -10.135 1.00 86.25 76 GLU A CA 1
ATOM 590 C C . GLU A 1 76 ? -3.750 1.348 -10.888 1.00 86.25 76 GLU A C 1
ATOM 592 O O . GLU A 1 76 ? -4.032 1.316 -12.087 1.00 86.25 76 GLU A O 1
ATOM 597 N N . ASP A 1 77 ? -3.611 2.489 -10.220 1.00 87.31 77 ASP A N 1
ATOM 598 C CA . ASP A 1 77 ? -3.812 3.797 -10.842 1.00 87.31 77 ASP A CA 1
ATOM 599 C C . ASP A 1 77 ? -2.723 4.098 -11.880 1.00 87.31 77 ASP A C 1
ATOM 601 O O . ASP A 1 77 ? -3.030 4.523 -12.997 1.00 87.31 77 ASP A O 1
ATOM 605 N N . CYS A 1 78 ? -1.459 3.785 -11.577 1.00 84.50 78 CYS A N 1
ATOM 606 C CA . CYS A 1 78 ? -0.368 3.864 -12.551 1.00 84.50 78 CYS A CA 1
ATOM 607 C C . CYS A 1 78 ? -0.609 2.941 -13.752 1.00 84.50 78 CYS A C 1
ATOM 609 O O . CYS A 1 78 ? -0.393 3.351 -14.892 1.00 84.50 78 CYS A O 1
ATOM 611 N N . LYS A 1 79 ? -1.095 1.716 -13.519 1.00 80.12 79 LYS A N 1
ATOM 612 C CA . LYS A 1 79 ? -1.407 0.758 -14.589 1.00 80.12 79 LYS A CA 1
ATOM 613 C C . LYS A 1 79 ? -2.495 1.289 -15.527 1.00 80.12 79 LYS A C 1
ATOM 615 O O . LYS A 1 79 ? -2.311 1.209 -16.737 1.00 80.12 79 LYS A O 1
ATOM 620 N N . LYS A 1 80 ? -3.577 1.865 -14.987 1.00 81.12 80 LYS A N 1
ATOM 621 C CA . LYS A 1 80 ? -4.665 2.480 -15.779 1.00 81.12 80 LYS A CA 1
ATOM 622 C C . LYS A 1 80 ? -4.205 3.699 -16.576 1.00 81.12 80 LYS A C 1
ATOM 624 O O . LYS A 1 80 ? -4.713 3.964 -17.658 1.00 81.12 80 LYS A O 1
ATOM 629 N N . MET A 1 81 ? -3.261 4.467 -16.035 1.00 81.50 81 MET A N 1
ATOM 630 C CA . MET A 1 81 ? -2.715 5.637 -16.721 1.00 81.50 81 MET A CA 1
ATOM 631 C C . MET A 1 81 ? -1.757 5.253 -17.857 1.00 81.50 81 MET A C 1
ATOM 633 O O . MET A 1 81 ? -1.762 5.907 -18.897 1.00 81.50 81 MET A O 1
ATOM 637 N N . LEU A 1 82 ? -0.933 4.218 -17.661 1.00 76.12 82 LEU A N 1
ATOM 638 C CA . LEU A 1 82 ? 0.063 3.772 -18.642 1.00 76.12 82 LEU A CA 1
ATOM 639 C C . LEU A 1 82 ? -0.555 2.990 -19.805 1.00 76.12 82 LEU A C 1
ATOM 641 O O . LEU A 1 82 ? -0.112 3.137 -20.941 1.00 76.12 82 LEU A O 1
ATOM 645 N N . ILE A 1 83 ? -1.560 2.158 -19.533 1.00 74.81 83 ILE A N 1
ATOM 646 C CA . ILE A 1 83 ? -2.197 1.287 -20.522 1.00 74.81 83 ILE A CA 1
ATOM 647 C C . ILE A 1 83 ? -3.695 1.580 -20.505 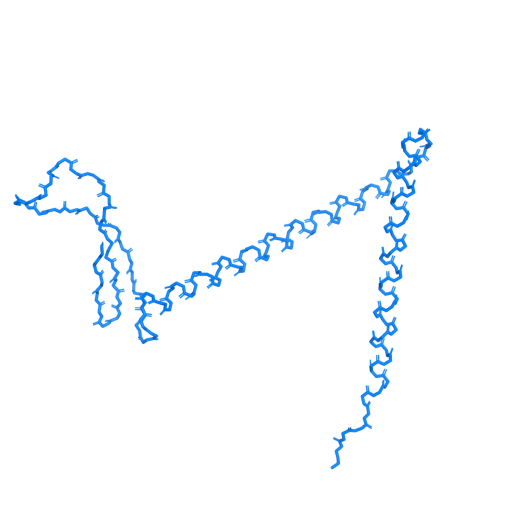1.00 7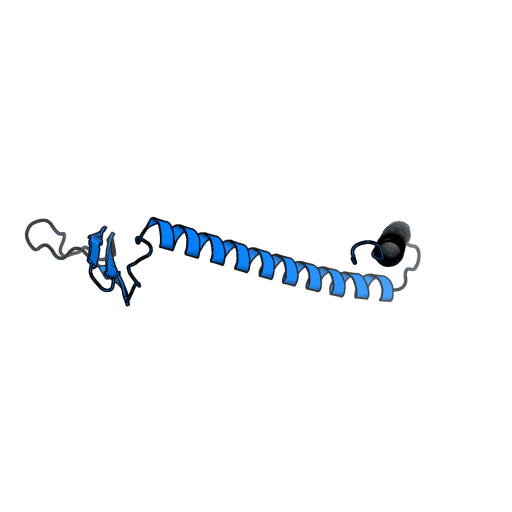4.81 83 ILE A C 1
ATOM 649 O O . ILE A 1 83 ? -4.340 1.461 -19.466 1.00 74.81 83 ILE A O 1
ATOM 653 N N . SER A 1 84 ? -4.254 1.985 -21.649 1.00 69.06 84 SER A N 1
ATOM 654 C CA . SER A 1 84 ? -5.696 2.244 -21.760 1.00 69.06 84 SER A CA 1
ATOM 655 C C . SER A 1 84 ? -6.504 0.984 -21.427 1.00 69.06 84 SER A C 1
ATOM 657 O O . SER A 1 84 ? -6.104 -0.117 -21.799 1.00 69.06 84 SER A O 1
ATOM 659 N N . ASP A 1 85 ? -7.654 1.166 -20.766 1.00 59.44 85 ASP A N 1
ATOM 660 C CA . ASP A 1 85 ? -8.491 0.148 -20.093 1.00 59.44 85 ASP A CA 1
ATOM 661 C C . ASP A 1 85 ? -8.819 -1.147 -20.878 1.00 59.44 85 ASP A C 1
ATOM 663 O O . ASP A 1 85 ? -9.330 -2.105 -20.298 1.00 59.44 85 ASP A O 1
ATOM 667 N N . SER A 1 86 ? -8.568 -1.203 -22.186 1.00 57.88 86 SER A N 1
ATOM 668 C CA . SER A 1 86 ? -8.840 -2.360 -23.044 1.00 57.88 86 SER A CA 1
ATOM 669 C C . SER A 1 86 ? -7.679 -3.347 -23.191 1.00 57.88 86 SER A C 1
ATOM 671 O O . SER A 1 86 ? -7.917 -4.468 -23.641 1.00 57.88 86 SER A O 1
ATOM 673 N N . ASP A 1 87 ? -6.452 -2.961 -22.835 1.00 64.50 87 ASP A N 1
ATOM 674 C CA . ASP A 1 87 ? -5.253 -3.753 -23.116 1.00 64.50 87 ASP A CA 1
ATOM 675 C C . ASP A 1 87 ? -4.723 -4.446 -21.847 1.00 64.50 87 ASP A C 1
ATOM 677 O O . ASP A 1 87 ? -4.184 -3.838 -20.923 1.00 64.50 87 ASP A O 1
ATOM 681 N N . GLU A 1 88 ? -4.895 -5.767 -21.778 1.00 75.62 88 GLU A N 1
ATOM 682 C CA . GLU A 1 88 ? -4.285 -6.588 -20.730 1.00 75.62 88 GLU A CA 1
ATOM 683 C C . GLU A 1 88 ? -2.777 -6.726 -20.993 1.00 75.62 88 GLU A C 1
ATOM 685 O O . GLU A 1 88 ? -2.361 -7.093 -22.094 1.00 75.62 88 GLU A O 1
ATOM 690 N N . VAL A 1 89 ? -1.952 -6.444 -19.978 1.00 80.12 89 VAL A N 1
ATOM 691 C CA . VAL A 1 89 ? -0.492 -6.598 -20.064 1.00 80.12 89 VAL A CA 1
ATOM 692 C C . VAL A 1 89 ? -0.136 -8.076 -20.021 1.00 80.12 89 VAL A C 1
ATOM 694 O O . VAL A 1 89 ? -0.383 -8.746 -19.018 1.00 80.12 89 VAL A O 1
ATOM 697 N N . LEU A 1 90 ? 0.487 -8.565 -21.089 1.00 85.38 90 LEU A N 1
ATOM 698 C CA . LEU A 1 90 ? 1.002 -9.929 -21.184 1.00 85.38 90 LEU A CA 1
ATOM 699 C C . LEU A 1 90 ? 2.371 -10.060 -20.508 1.00 85.38 90 LEU A C 1
ATOM 701 O O . LEU A 1 90 ? 2.676 -11.102 -19.928 1.00 85.38 90 LEU A O 1
ATOM 705 N N . GLY A 1 91 ? 3.195 -9.010 -20.571 1.00 84.56 91 GLY A N 1
ATOM 706 C CA . GLY A 1 91 ? 4.515 -8.987 -19.947 1.00 84.56 91 GLY A CA 1
ATOM 707 C C . GLY A 1 91 ? 5.235 -7.650 -20.096 1.00 84.56 91 GLY A C 1
ATOM 708 O O . GLY A 1 91 ? 4.859 -6.820 -20.923 1.00 84.56 91 GLY A O 1
ATOM 709 N N . ALA A 1 92 ? 6.272 -7.453 -19.282 1.00 88.06 92 ALA A N 1
ATOM 710 C CA . ALA A 1 92 ? 7.176 -6.315 -19.369 1.00 88.06 92 ALA A CA 1
ATOM 711 C C . ALA A 1 92 ? 8.621 -6.767 -19.121 1.00 88.06 92 ALA A C 1
ATOM 713 O O . ALA A 1 92 ? 8.869 -7.601 -18.246 1.00 88.06 92 ALA A O 1
ATOM 714 N N . TRP A 1 93 ? 9.560 -6.212 -19.882 1.00 92.56 93 TRP A N 1
ATOM 715 C CA . TRP A 1 93 ? 10.986 -6.521 -19.804 1.00 92.56 93 TRP A CA 1
ATOM 716 C C . TRP A 1 93 ? 11.790 -5.230 -19.871 1.00 92.56 93 TRP A C 1
ATOM 718 O O . TRP A 1 93 ? 11.474 -4.355 -20.673 1.00 92.56 93 TRP A O 1
ATOM 728 N N . GLY A 1 94 ? 12.843 -5.126 -19.063 1.00 91.38 94 GLY A N 1
ATOM 729 C CA . GLY A 1 94 ? 13.889 -4.147 -19.334 1.00 91.38 94 GLY A CA 1
ATOM 730 C C . GLY A 1 94 ? 14.869 -4.728 -20.351 1.00 91.38 94 GLY A C 1
ATOM 731 O O . GLY A 1 94 ? 15.221 -5.909 -20.284 1.00 91.38 94 GLY A O 1
ATOM 732 N N . LEU A 1 95 ? 15.249 -3.909 -21.312 1.00 88.19 95 LEU A N 1
ATOM 733 C CA . LEU A 1 95 ? 16.142 -4.214 -22.412 1.00 88.19 95 LEU A CA 1
ATOM 734 C C . LEU A 1 95 ? 17.371 -3.309 -22.308 1.00 88.19 95 LEU A C 1
ATOM 736 O O . LEU A 1 95 ? 17.327 -2.269 -21.658 1.00 88.19 95 LEU A O 1
ATOM 740 N N . ILE A 1 96 ? 18.451 -3.750 -22.939 1.00 87.50 96 ILE A N 1
ATOM 741 C CA . ILE A 1 96 ? 19.683 -2.982 -23.129 1.00 87.50 96 ILE A CA 1
ATOM 742 C C . ILE A 1 96 ? 19.703 -2.589 -24.606 1.00 87.50 96 ILE A C 1
ATOM 744 O O . ILE A 1 96 ? 19.377 -3.443 -25.447 1.00 87.50 96 ILE A O 1
ATOM 748 N N . ASP A 1 97 ? 20.050 -1.342 -24.925 1.00 80.25 97 ASP A N 1
ATOM 749 C CA . ASP A 1 97 ? 20.201 -0.924 -26.318 1.00 80.25 97 ASP A CA 1
ATOM 750 C C . ASP A 1 97 ? 21.290 -1.756 -27.013 1.00 80.25 97 ASP A C 1
ATOM 752 O O . ASP A 1 97 ? 22.392 -1.967 -26.513 1.00 80.25 97 ASP A O 1
ATOM 756 N N . ALA A 1 98 ? 20.937 -2.295 -28.174 1.00 75.12 98 ALA A N 1
ATOM 757 C CA . ALA A 1 98 ? 21.793 -3.168 -28.964 1.00 75.12 98 ALA A CA 1
ATOM 758 C C . ALA A 1 98 ? 22.000 -2.619 -30.381 1.00 75.12 98 ALA A C 1
ATOM 760 O O . ALA A 1 98 ? 22.351 -3.388 -31.285 1.00 75.12 98 ALA A O 1
ATOM 761 N N . ASP A 1 99 ? 21.754 -1.322 -30.609 1.00 79.00 99 ASP A N 1
ATOM 762 C CA . ASP A 1 99 ? 21.993 -0.698 -31.908 1.00 79.00 99 ASP A CA 1
ATOM 763 C C . ASP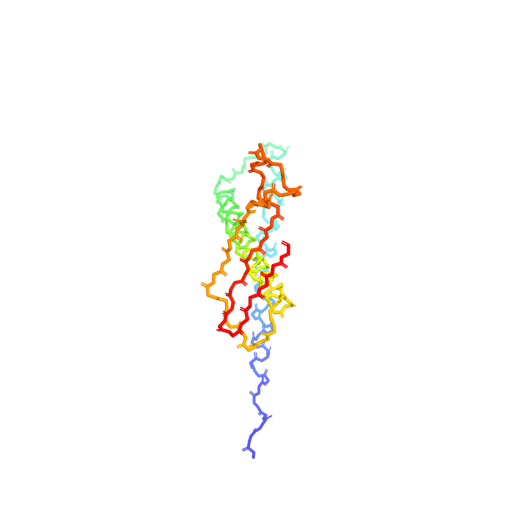 A 1 99 ? 23.494 -0.763 -32.270 1.00 79.00 99 ASP A C 1
ATOM 765 O O . ASP A 1 99 ? 24.330 -0.164 -31.594 1.00 79.00 99 ASP A O 1
ATOM 769 N N . PRO A 1 100 ? 23.873 -1.450 -33.364 1.00 70.19 100 PRO A N 1
ATOM 770 C CA . PRO A 1 100 ? 25.271 -1.587 -33.766 1.00 70.19 100 PRO A CA 1
ATOM 771 C C . PRO A 1 100 ? 25.895 -0.298 -34.332 1.00 70.19 100 PRO A C 1
ATOM 773 O O . PRO A 1 100 ? 27.091 -0.294 -34.634 1.00 70.19 100 PRO A O 1
ATOM 776 N N . VAL A 1 101 ? 25.109 0.760 -34.560 1.00 72.38 101 VAL A N 1
ATOM 777 C CA . VAL A 1 101 ? 25.552 2.028 -35.166 1.00 72.38 101 VAL A CA 1
ATOM 778 C C . VAL A 1 101 ? 25.607 3.165 -34.145 1.00 72.38 101 VAL A C 1
ATOM 780 O O . VAL A 1 101 ? 26.513 3.997 -34.233 1.00 72.38 101 VAL A O 1
ATOM 783 N N . THR A 1 102 ? 24.664 3.218 -33.203 1.00 72.38 102 THR A N 1
ATOM 784 C CA . THR A 1 102 ? 24.580 4.276 -32.175 1.00 72.38 102 THR A CA 1
ATOM 785 C C . THR A 1 102 ? 24.763 3.797 -30.740 1.00 72.38 102 THR A C 1
ATOM 787 O O . THR A 1 102 ? 25.057 4.640 -29.896 1.00 72.38 102 THR A O 1
ATOM 790 N N . GLY A 1 103 ? 24.618 2.498 -30.471 1.00 66.25 103 GLY A N 1
ATOM 791 C CA . GLY A 1 103 ? 24.747 1.920 -29.135 1.00 66.25 103 GLY A CA 1
ATOM 792 C C . GLY A 1 103 ? 26.199 1.659 -28.738 1.00 66.25 103 GLY A C 1
ATOM 793 O O . GLY A 1 103 ? 27.074 1.450 -29.590 1.00 66.25 103 GLY A O 1
ATOM 794 N N . ASP A 1 104 ? 26.465 1.675 -27.433 1.00 70.88 104 ASP A N 1
ATOM 795 C CA . ASP A 1 104 ? 27.769 1.316 -26.879 1.00 70.88 104 ASP A CA 1
ATOM 796 C C . ASP A 1 104 ? 27.820 -0.203 -26.615 1.00 70.88 104 ASP A C 1
ATOM 798 O O . ASP A 1 104 ? 27.027 -0.729 -25.839 1.00 70.88 104 A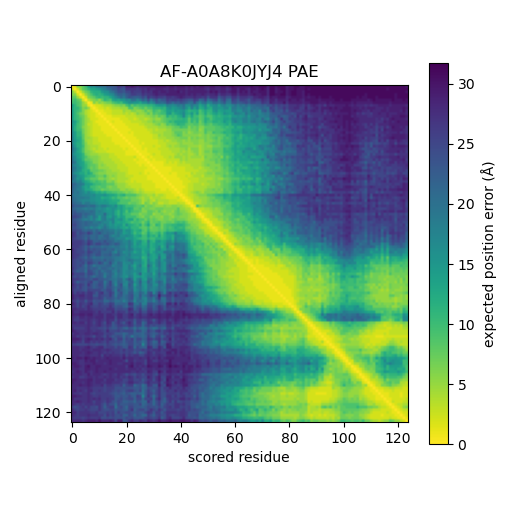SP A O 1
ATOM 802 N N . PRO A 1 105 ? 28.745 -0.961 -27.234 1.00 70.69 105 PRO A N 1
ATOM 803 C CA . PRO A 1 105 ? 28.863 -2.401 -27.001 1.00 70.69 105 PRO A CA 1
ATOM 804 C C . PRO A 1 105 ? 29.291 -2.782 -25.573 1.00 70.69 105 PRO A C 1
ATOM 806 O O . PRO A 1 105 ? 29.225 -3.966 -25.234 1.00 70.69 105 PRO A O 1
ATOM 809 N N . GLU A 1 106 ? 29.759 -1.835 -24.753 1.00 74.81 106 GLU A N 1
ATOM 810 C CA . GLU A 1 106 ? 30.008 -2.054 -23.319 1.00 74.81 106 GLU A CA 1
ATOM 811 C C . GLU A 1 106 ? 28.815 -1.666 -22.430 1.00 74.81 106 GLU A C 1
ATOM 813 O O . GLU A 1 106 ? 28.887 -1.814 -21.207 1.00 74.81 106 GLU A O 1
ATOM 818 N N . GLU A 1 107 ? 27.705 -1.213 -23.015 1.00 73.69 107 GLU A N 1
ATOM 819 C CA . GLU A 1 107 ? 26.497 -0.856 -22.283 1.00 73.69 107 GLU A CA 1
ATOM 820 C C . GLU A 1 107 ? 25.868 -2.094 -21.638 1.00 73.69 107 GLU A C 1
ATOM 822 O O . GLU A 1 107 ? 25.538 -3.091 -22.282 1.00 73.69 107 GLU A O 1
ATOM 827 N N . THR A 1 108 ? 25.737 -2.046 -20.314 1.00 75.19 108 THR A N 1
ATOM 828 C CA . THR A 1 108 ? 25.120 -3.116 -19.513 1.00 75.19 108 THR A CA 1
ATOM 829 C C . THR A 1 108 ? 23.873 -2.649 -18.772 1.00 75.19 108 THR A C 1
ATOM 831 O O . THR A 1 108 ? 23.282 -3.418 -18.010 1.00 75.19 108 THR A O 1
ATOM 834 N N . GLU A 1 109 ? 23.502 -1.381 -18.937 1.00 81.50 109 GLU A N 1
ATOM 835 C CA . GLU A 1 109 ? 22.388 -0.771 -18.222 1.00 81.50 109 GLU A CA 1
ATOM 836 C C . GLU A 1 109 ? 21.072 -1.054 -18.951 1.00 81.50 109 GLU A C 1
ATOM 838 O O . GLU A 1 109 ? 20.975 -0.944 -20.167 1.00 81.50 109 GLU A O 1
ATOM 843 N N . MET A 1 110 ? 20.054 -1.470 -18.194 1.00 83.06 110 MET A N 1
ATOM 844 C CA . MET A 1 110 ? 18.700 -1.640 -18.719 1.00 83.06 110 MET A CA 1
ATOM 845 C C . MET A 1 110 ? 18.018 -0.272 -18.735 1.00 83.06 110 MET A C 1
ATOM 847 O O . MET A 1 110 ? 17.398 0.120 -17.744 1.00 83.06 110 MET A O 1
ATOM 851 N N . ASP A 1 111 ? 18.189 0.462 -19.826 1.00 82.56 111 ASP A N 1
ATOM 852 C CA . ASP A 1 111 ? 17.680 1.821 -20.016 1.00 82.56 111 ASP A CA 1
ATOM 853 C C . ASP A 1 111 ? 16.314 1.856 -20.717 1.00 82.56 111 ASP A C 1
ATOM 855 O O . ASP A 1 111 ? 15.545 2.797 -20.530 1.00 82.56 111 ASP A O 1
ATOM 859 N N . THR A 1 112 ? 15.987 0.792 -21.450 1.00 84.50 112 THR A N 1
ATOM 860 C CA . THR A 1 112 ? 14.790 0.691 -22.281 1.00 84.50 112 THR A CA 1
ATOM 861 C C . THR A 1 112 ? 13.790 -0.286 -21.669 1.00 84.50 112 THR A C 1
ATOM 863 O O . THR A 1 112 ? 14.146 -1.404 -21.295 1.00 84.50 112 THR A O 1
ATOM 866 N N . ILE A 1 113 ? 12.506 0.063 -21.600 1.00 89.31 113 ILE A N 1
ATOM 867 C CA . ILE A 1 113 ? 11.447 -0.838 -21.116 1.00 89.31 113 ILE A CA 1
ATOM 868 C C . ILE A 1 113 ? 10.498 -1.193 -22.259 1.00 89.31 113 ILE A C 1
ATOM 870 O O . ILE A 1 113 ? 9.873 -0.324 -22.862 1.00 89.31 113 ILE A O 1
ATOM 874 N N . LEU A 1 114 ? 10.330 -2.494 -22.508 1.00 88.31 114 LEU A N 1
ATOM 875 C CA . LEU A 1 114 ? 9.328 -3.041 -23.420 1.00 88.31 114 LEU A CA 1
ATOM 876 C C . LEU A 1 114 ? 8.133 -3.569 -22.626 1.00 88.31 114 LEU A C 1
ATOM 878 O O . LEU A 1 114 ? 8.274 -4.495 -21.825 1.00 88.31 114 LEU A O 1
ATOM 882 N N . ILE A 1 115 ? 6.944 -3.045 -22.905 1.00 88.69 115 ILE A N 1
ATOM 883 C CA . ILE A 1 115 ? 5.674 -3.538 -22.363 1.00 88.69 115 ILE A CA 1
ATOM 884 C C . ILE A 1 115 ? 4.860 -4.126 -23.510 1.00 88.69 115 ILE A C 1
ATOM 886 O O . ILE A 1 115 ? 4.578 -3.442 -24.493 1.00 88.69 115 ILE A O 1
ATOM 890 N N . LEU A 1 116 ? 4.459 -5.388 -23.377 1.00 87.44 116 LEU A N 1
ATOM 891 C CA . LEU A 1 116 ? 3.614 -6.077 -24.344 1.00 87.44 116 LEU A CA 1
ATOM 892 C C . LEU A 1 116 ? 2.186 -6.180 -23.810 1.00 87.44 116 LEU A C 1
ATOM 894 O O . LEU A 1 116 ? 1.937 -6.819 -22.783 1.00 87.44 116 LEU A O 1
ATOM 898 N N . ALA A 1 117 ? 1.254 -5.581 -24.538 1.00 86.56 117 ALA A N 1
ATOM 899 C CA . ALA A 1 117 ? -0.175 -5.758 -24.351 1.00 86.56 117 ALA A CA 1
ATOM 900 C C . ALA A 1 117 ? -0.739 -6.751 -25.378 1.00 86.56 117 ALA A C 1
ATOM 902 O O . ALA A 1 117 ? -0.009 -7.333 -26.185 1.00 86.56 117 ALA A O 1
ATOM 903 N N . ARG A 1 118 ? -2.052 -6.977 -25.328 1.00 83.06 118 ARG A N 1
ATOM 904 C CA . ARG A 1 118 ? -2.741 -7.918 -26.215 1.00 83.06 118 ARG A CA 1
ATOM 905 C C . ARG A 1 118 ? -2.687 -7.490 -27.681 1.00 83.06 118 ARG A C 1
ATOM 907 O O . ARG A 1 118 ? -2.377 -8.327 -28.527 1.00 83.06 118 ARG A O 1
ATOM 914 N N . ASP A 1 119 ? -2.941 -6.209 -27.945 1.00 83.75 119 ASP A N 1
ATOM 915 C CA . ASP A 1 119 ? -3.034 -5.668 -29.306 1.00 83.75 119 ASP A CA 1
ATOM 916 C C . ASP A 1 119 ? -1.951 -4.613 -29.619 1.00 83.75 119 ASP A C 1
ATOM 918 O O . ASP A 1 119 ? -1.871 -4.114 -30.745 1.00 83.75 119 ASP A O 1
ATOM 922 N N . SER A 1 120 ? -1.093 -4.276 -28.650 1.00 84.81 120 SER A N 1
ATOM 923 C CA . SER A 1 120 ? -0.084 -3.219 -28.773 1.00 84.81 120 SER A CA 1
ATOM 924 C C . SER A 1 120 ? 1.216 -3.533 -28.016 1.00 84.81 120 SER A C 1
ATOM 926 O O . SER A 1 120 ? 1.262 -4.406 -27.148 1.00 84.81 120 SER A O 1
ATOM 928 N N . TYR A 1 121 ? 2.300 -2.831 -28.361 1.00 85.69 121 TYR A N 1
ATOM 929 C CA . TYR A 1 121 ? 3.549 -2.848 -27.598 1.00 85.69 121 TYR A CA 1
ATOM 930 C C . TYR A 1 121 ? 4.057 -1.418 -27.382 1.00 85.69 121 TYR A C 1
ATOM 932 O O . TYR A 1 121 ? 3.943 -0.573 -28.271 1.00 85.69 121 TYR A O 1
ATOM 940 N N . TYR A 1 122 ? 4.614 -1.159 -26.201 1.00 85.81 122 TYR A N 1
ATOM 941 C CA . TYR A 1 122 ? 5.164 0.134 -25.796 1.00 85.81 122 TYR A CA 1
ATOM 942 C C . TYR A 1 122 ? 6.659 -0.016 -25.533 1.00 85.81 122 TYR A C 1
ATOM 944 O O . TYR A 1 122 ? 7.068 -0.964 -24.866 1.00 85.81 122 TYR A O 1
ATOM 952 N N . VAL A 1 123 ? 7.454 0.916 -26.053 1.00 86.75 123 VAL A N 1
ATOM 953 C CA . VAL A 1 123 ? 8.896 1.020 -25.804 1.00 86.75 123 VAL A CA 1
ATOM 954 C C . VAL A 1 123 ? 9.161 2.427 -25.289 1.00 86.75 123 VAL A C 1
ATOM 956 O O . VAL A 1 123 ? 8.690 3.387 -25.906 1.00 86.75 123 VAL A O 1
ATOM 959 N N . ALA A 1 124 ? 9.845 2.532 -24.157 1.00 79.25 124 ALA A N 1
ATOM 960 C CA . ALA A 1 124 ? 10.195 3.785 -23.497 1.00 79.25 124 ALA A CA 1
ATOM 961 C C . ALA A 1 124 ? 11.638 3.743 -23.011 1.00 79.25 124 ALA A C 1
ATOM 963 O O . ALA A 1 124 ? 12.074 2.625 -22.647 1.00 79.25 124 ALA A O 1
#

InterPro domains:
  IPR022158 Inositol phosphatase [PF12456] (64-123)
  IPR034753 hSac2 domain [PS51791] (65-124)